Protein AF-A0A966XDP9-F1 (afdb_monomer)

Structure (mmCIF, N/CA/C/O backbone):
data_AF-A0A966XDP9-F1
#
_entry.id   AF-A0A966XDP9-F1
#
loop_
_atom_site.group_PDB
_atom_site.id
_atom_site.type_symbol
_atom_site.label_atom_id
_atom_site.label_alt_id
_atom_site.label_comp_id
_atom_site.label_asym_id
_atom_site.label_entity_id
_atom_site.label_seq_id
_atom_site.pdbx_PDB_ins_code
_atom_site.Cartn_x
_atom_site.Cartn_y
_atom_site.Cartn_z
_atom_site.occupancy
_atom_site.B_iso_or_equiv
_atom_site.auth_seq_id
_atom_site.auth_comp_id
_atom_site.auth_asym_id
_atom_site.auth_atom_id
_atom_site.pdbx_PDB_model_num
ATOM 1 N N . MET A 1 1 ? -2.562 -6.011 13.932 1.00 44.25 1 MET A N 1
ATOM 2 C CA . MET A 1 1 ? -1.245 -6.649 14.166 1.00 44.25 1 MET A CA 1
ATOM 3 C C . MET A 1 1 ? -0.609 -6.898 12.807 1.00 44.25 1 MET A C 1
ATOM 5 O O . MET A 1 1 ? -1.239 -7.531 11.969 1.00 44.25 1 MET A O 1
ATOM 9 N N . PHE A 1 2 ? 0.561 -6.321 12.550 1.00 50.69 2 PHE A N 1
ATOM 10 C CA . PHE A 1 2 ? 1.246 -6.410 11.261 1.00 50.69 2 PHE A CA 1
ATOM 11 C C . PHE A 1 2 ? 1.747 -7.845 11.036 1.00 50.69 2 PHE A C 1
ATOM 13 O O . PHE A 1 2 ? 2.442 -8.395 11.889 1.00 50.69 2 PHE A O 1
ATOM 20 N N . SER A 1 3 ? 1.317 -8.494 9.953 1.00 56.16 3 SER A N 1
ATOM 21 C CA . SER A 1 3 ? 1.529 -9.933 9.762 1.00 56.16 3 SER A CA 1
ATOM 22 C C . SER A 1 3 ? 2.879 -10.219 9.078 1.00 56.16 3 SER A C 1
ATOM 24 O O . SER A 1 3 ? 3.187 -9.599 8.057 1.00 56.16 3 SER A O 1
ATOM 26 N N . PRO A 1 4 ? 3.663 -11.211 9.547 1.00 57.94 4 PRO A N 1
ATOM 27 C CA . PRO A 1 4 ? 4.870 -11.681 8.854 1.00 57.94 4 PRO A CA 1
ATOM 28 C C . PRO A 1 4 ? 4.609 -12.089 7.394 1.00 57.94 4 PRO A C 1
ATOM 30 O O . PRO A 1 4 ? 5.473 -11.965 6.529 1.00 57.94 4 PRO A O 1
ATOM 33 N N . THR A 1 5 ? 3.386 -12.537 7.098 1.00 61.03 5 THR A N 1
ATOM 34 C CA . THR A 1 5 ? 2.947 -12.928 5.756 1.00 61.03 5 THR A CA 1
ATOM 35 C C . THR A 1 5 ? 2.820 -11.729 4.814 1.00 61.03 5 THR A C 1
ATOM 37 O O . THR A 1 5 ? 3.053 -11.872 3.616 1.00 61.03 5 THR A O 1
ATOM 40 N N . MET A 1 6 ? 2.465 -10.547 5.334 1.00 61.12 6 MET A N 1
ATOM 41 C CA . MET A 1 6 ? 2.469 -9.308 4.549 1.00 61.12 6 MET A CA 1
ATOM 42 C C . MET A 1 6 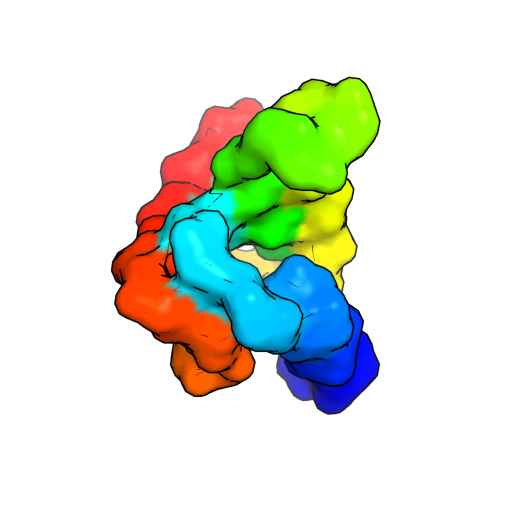? 3.893 -8.897 4.176 1.00 61.12 6 MET A C 1
ATOM 44 O O . MET A 1 6 ? 4.135 -8.611 3.007 1.00 61.12 6 MET A O 1
ATOM 48 N N . MET A 1 7 ? 4.840 -8.930 5.122 1.00 61.84 7 MET A N 1
ATOM 49 C CA . MET A 1 7 ? 6.239 -8.577 4.832 1.00 61.84 7 MET A CA 1
ATOM 50 C C . MET A 1 7 ? 6.871 -9.509 3.800 1.00 61.84 7 MET A C 1
ATOM 52 O O . MET A 1 7 ? 7.534 -9.042 2.882 1.00 61.84 7 MET A O 1
ATOM 56 N N . SER A 1 8 ? 6.614 -10.818 3.898 1.00 59.94 8 SER A N 1
ATOM 57 C CA . SER A 1 8 ? 7.112 -11.787 2.914 1.00 59.94 8 SER A CA 1
ATOM 58 C C . SER A 1 8 ? 6.610 -11.482 1.502 1.00 59.94 8 SER A C 1
ATOM 60 O O . SER A 1 8 ? 7.388 -11.541 0.557 1.00 59.94 8 SER A O 1
ATOM 62 N N . LYS A 1 9 ? 5.329 -11.117 1.353 1.00 64.75 9 LYS A N 1
ATOM 63 C CA . LYS A 1 9 ? 4.747 -10.768 0.049 1.00 64.75 9 LYS A CA 1
ATOM 64 C C . LYS A 1 9 ? 5.324 -9.475 -0.504 1.00 64.75 9 LYS A C 1
ATOM 66 O O . LYS A 1 9 ? 5.617 -9.410 -1.687 1.00 64.75 9 LYS A O 1
ATOM 71 N N . VAL A 1 10 ? 5.483 -8.455 0.337 1.00 63.81 10 VAL A N 1
ATOM 72 C CA . VAL A 1 10 ? 6.091 -7.189 -0.083 1.00 63.81 10 VAL A CA 1
ATOM 73 C C . VAL A 1 10 ? 7.522 -7.436 -0.556 1.00 63.81 10 VAL A C 1
ATOM 75 O O . VAL A 1 10 ? 7.847 -7.063 -1.677 1.00 63.81 10 VAL A O 1
ATOM 78 N N . ASN A 1 11 ? 8.316 -8.179 0.217 1.00 65.56 11 ASN A N 1
ATOM 79 C CA . ASN A 1 11 ? 9.671 -8.542 -0.180 1.00 65.56 11 ASN A CA 1
ATOM 80 C C . ASN A 1 11 ? 9.698 -9.350 -1.475 1.00 65.56 11 ASN A C 1
ATOM 82 O O . ASN A 1 11 ? 10.470 -9.017 -2.358 1.00 65.56 11 ASN A O 1
ATOM 86 N N . GLU A 1 12 ? 8.856 -10.366 -1.660 1.00 64.75 12 GLU A N 1
ATOM 87 C CA . GLU A 1 12 ? 8.796 -11.097 -2.939 1.00 64.75 12 GLU A CA 1
ATOM 88 C C . GLU A 1 12 ? 8.509 -10.186 -4.142 1.00 64.75 12 GLU A C 1
ATOM 90 O O . GLU A 1 12 ? 9.039 -10.419 -5.227 1.00 64.75 12 GLU A O 1
ATOM 95 N N . LEU A 1 13 ? 7.701 -9.143 -3.948 1.00 65.56 13 LEU A N 1
ATOM 96 C CA . LEU A 1 13 ? 7.294 -8.214 -5.000 1.00 65.56 13 LEU A CA 1
ATOM 97 C C . LEU A 1 13 ? 8.343 -7.129 -5.291 1.00 65.56 13 LEU A C 1
ATOM 99 O O . LEU A 1 13 ? 8.368 -6.605 -6.406 1.00 65.56 13 LEU A O 1
ATOM 103 N N . THR A 1 14 ? 9.200 -6.798 -4.322 1.00 62.91 14 THR A N 1
ATOM 104 C CA . THR A 1 14 ? 10.181 -5.703 -4.425 1.00 62.91 14 THR A CA 1
ATOM 105 C C . THR A 1 14 ? 11.639 -6.164 -4.418 1.00 62.91 14 THR A C 1
ATOM 107 O O . THR A 1 14 ? 12.529 -5.363 -4.703 1.00 62.91 14 THR A O 1
ATOM 110 N N . LYS A 1 15 ? 11.916 -7.444 -4.139 1.00 59.25 15 LYS A N 1
ATOM 111 C CA . LYS A 1 15 ? 13.275 -7.996 -4.053 1.00 59.25 15 LYS A CA 1
ATOM 112 C C . LYS A 1 15 ? 14.033 -7.781 -5.361 1.00 59.25 15 LYS A C 1
ATOM 114 O O . LYS A 1 15 ? 13.599 -8.223 -6.423 1.00 59.25 15 LYS A O 1
ATOM 119 N N . ASN A 1 16 ? 15.198 -7.140 -5.265 1.00 54.53 16 ASN A N 1
ATOM 120 C CA . ASN A 1 16 ? 16.067 -6.780 -6.395 1.00 54.53 16 ASN A CA 1
ATOM 121 C C . ASN A 1 16 ? 15.426 -5.820 -7.418 1.00 54.53 16 ASN A C 1
ATOM 123 O O . ASN A 1 16 ? 15.860 -5.758 -8.572 1.00 54.53 16 ASN A O 1
ATOM 127 N N . SER A 1 17 ? 14.394 -5.076 -7.017 1.00 55.41 17 SER A N 1
ATOM 128 C CA . SER A 1 17 ? 13.732 -4.095 -7.870 1.00 55.41 17 SER A CA 1
ATOM 129 C C . SER A 1 17 ? 14.345 -2.705 -7.668 1.00 55.41 17 SER A C 1
ATOM 131 O O . SER A 1 17 ? 14.253 -2.122 -6.592 1.00 55.41 17 SER A O 1
ATOM 133 N N . SER A 1 18 ? 14.963 -2.149 -8.714 1.00 61.94 18 SER A N 1
ATOM 134 C CA . SER A 1 18 ? 15.338 -0.723 -8.803 1.00 61.94 18 SER A CA 1
ATOM 135 C C . SER A 1 18 ? 14.157 0.119 -9.299 1.00 61.94 18 SER A C 1
ATOM 137 O O . SER A 1 18 ? 14.310 0.920 -10.211 1.00 61.94 18 SER A O 1
ATOM 139 N N . VAL A 1 19 ? 12.948 -0.174 -8.822 1.00 66.56 19 VAL A N 1
ATOM 140 C CA . VAL A 1 19 ? 11.728 0.488 -9.286 1.00 66.56 19 VAL A CA 1
ATOM 141 C C . VAL A 1 19 ? 11.091 1.183 -8.100 1.00 66.56 19 VAL A C 1
ATOM 143 O O . VAL A 1 19 ? 10.758 0.521 -7.115 1.00 66.56 19 VAL A O 1
ATOM 146 N N . ALA A 1 20 ? 10.895 2.494 -8.228 1.00 70.88 20 ALA A N 1
ATOM 147 C CA . ALA A 1 20 ? 10.131 3.295 -7.288 1.00 70.88 20 ALA A CA 1
ATOM 148 C C . ALA A 1 20 ? 8.801 2.620 -6.911 1.00 70.88 20 ALA A C 1
ATOM 150 O O . ALA A 1 20 ? 7.976 2.269 -7.762 1.00 70.88 20 ALA A O 1
ATOM 151 N N . ALA A 1 21 ? 8.606 2.451 -5.607 1.00 77.75 21 ALA A N 1
ATOM 152 C CA . ALA A 1 21 ? 7.385 1.927 -5.020 1.00 77.75 21 ALA A CA 1
ATOM 153 C C . ALA A 1 21 ? 6.675 3.040 -4.248 1.00 77.75 21 ALA A C 1
ATOM 155 O O . ALA A 1 21 ? 7.306 3.883 -3.608 1.00 77.75 21 ALA A O 1
ATOM 156 N N . SER A 1 22 ? 5.351 3.015 -4.258 1.00 83.56 22 SER A N 1
ATOM 157 C CA . SER A 1 22 ? 4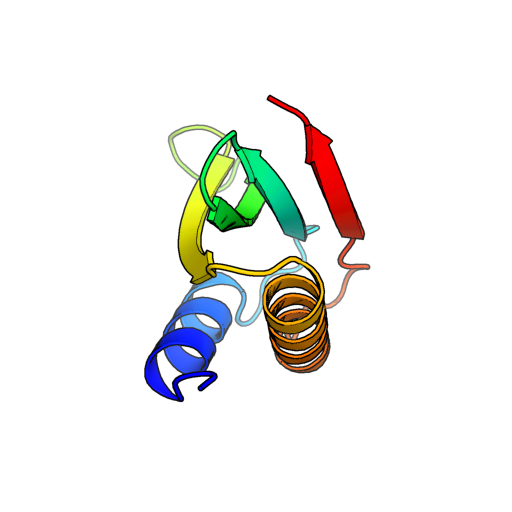.517 3.914 -3.472 1.00 83.56 22 SER A CA 1
ATOM 158 C C . SER A 1 22 ? 3.615 3.101 -2.559 1.00 83.56 22 SER A C 1
ATOM 160 O O . SER A 1 22 ? 2.974 2.139 -2.985 1.00 83.56 22 SER A O 1
ATOM 162 N N . LEU A 1 23 ? 3.543 3.507 -1.299 1.00 87.31 23 LEU A N 1
ATOM 163 C CA . LEU A 1 23 ? 2.528 3.044 -0.369 1.00 87.31 23 LEU A CA 1
ATOM 164 C C . LEU A 1 23 ? 1.415 4.076 -0.302 1.00 87.31 23 LEU A C 1
ATOM 166 O O . LEU A 1 23 ? 1.659 5.275 -0.198 1.00 87.31 23 LEU A O 1
ATOM 170 N N . LEU A 1 24 ? 0.187 3.591 -0.379 1.00 89.88 24 LEU A N 1
ATOM 171 C CA . LEU A 1 24 ? -1.017 4.400 -0.410 1.00 89.88 24 LEU A CA 1
ATOM 172 C C . LEU A 1 24 ? -1.862 4.064 0.811 1.00 89.88 24 LEU A C 1
ATOM 174 O O . LEU A 1 24 ? -2.240 2.906 0.998 1.00 89.88 24 LEU A O 1
ATOM 178 N N . ILE A 1 25 ? -2.184 5.081 1.603 1.00 91.44 25 ILE A N 1
ATOM 179 C CA . ILE A 1 25 ? -3.243 5.024 2.607 1.00 91.44 25 ILE A CA 1
ATOM 180 C C . ILE A 1 25 ? -4.492 5.627 1.967 1.00 91.44 25 ILE A C 1
ATOM 182 O O . ILE A 1 25 ? -4.549 6.830 1.722 1.00 91.44 25 ILE A O 1
ATOM 186 N N . ALA A 1 26 ? -5.473 4.784 1.664 1.00 91.12 26 ALA A N 1
ATOM 187 C CA . ALA A 1 26 ? -6.774 5.195 1.159 1.00 91.12 26 ALA A CA 1
ATOM 188 C C . ALA A 1 26 ? -7.735 5.393 2.338 1.00 91.12 26 ALA A C 1
ATOM 190 O O . ALA A 1 26 ? -8.078 4.427 3.022 1.00 91.12 26 ALA A O 1
ATOM 191 N N . GLU A 1 27 ? -8.159 6.629 2.579 1.00 91.19 27 GLU A N 1
ATOM 192 C CA . GLU A 1 27 ? -9.179 6.950 3.578 1.00 91.19 27 GLU A CA 1
ATOM 193 C C . GLU A 1 27 ? -10.566 6.709 2.967 1.00 91.19 27 GLU A C 1
ATOM 195 O O . GLU A 1 27 ? -10.893 7.282 1.928 1.00 91.19 27 GLU A O 1
ATOM 200 N N . GLN A 1 28 ? -11.361 5.833 3.586 1.00 88.31 28 GLN A N 1
ATOM 201 C CA . GLN A 1 28 ? -12.745 5.540 3.201 1.00 88.31 28 GLN A CA 1
ATOM 202 C C . GLN A 1 28 ? -13.678 5.763 4.397 1.00 88.31 28 GLN A C 1
ATOM 204 O O . GLN A 1 28 ? -13.221 5.778 5.538 1.00 88.31 28 GLN A O 1
ATOM 209 N N . GLU A 1 29 ? -14.990 5.879 4.158 1.00 84.69 29 GLU A N 1
ATOM 210 C CA . GLU A 1 29 ? -15.980 6.231 5.198 1.00 84.69 29 GLU A CA 1
ATOM 211 C C . GLU A 1 29 ? -15.886 5.395 6.484 1.00 84.69 29 GLU A C 1
ATOM 213 O O . GLU A 1 29 ? -16.134 5.916 7.567 1.00 84.69 29 GLU A O 1
ATOM 218 N N . ASN A 1 30 ? -15.533 4.110 6.378 1.00 88.44 30 ASN A N 1
ATOM 219 C CA . ASN A 1 30 ? -15.549 3.179 7.510 1.00 88.44 30 ASN A CA 1
ATOM 220 C C . ASN A 1 30 ? -14.197 2.512 7.801 1.00 88.44 30 ASN A C 1
ATOM 222 O O . ASN A 1 30 ? -14.117 1.722 8.738 1.00 88.44 30 ASN A O 1
ATOM 226 N N . TYR A 1 31 ? -13.163 2.749 6.988 1.00 92.12 31 TYR A N 1
ATOM 227 C CA . TYR A 1 31 ? -11.859 2.109 7.166 1.00 92.12 31 TYR A CA 1
ATOM 228 C C . TYR A 1 31 ? -10.744 2.826 6.396 1.00 92.12 31 TYR A C 1
ATOM 230 O O . TYR A 1 31 ? -10.983 3.590 5.463 1.00 92.12 31 TYR A O 1
ATOM 238 N N . PHE A 1 32 ? -9.504 2.498 6.746 1.00 92.44 32 PHE A N 1
ATOM 239 C CA . PHE A 1 32 ? -8.285 2.922 6.069 1.00 92.44 32 PHE A CA 1
ATOM 240 C C . PHE A 1 32 ? -7.663 1.728 5.343 1.00 92.44 32 PHE A C 1
ATOM 242 O O . PHE A 1 32 ? -7.322 0.717 5.962 1.00 92.44 32 PHE A O 1
ATOM 249 N N . GLY A 1 33 ? -7.545 1.814 4.021 1.00 92.06 33 GLY A N 1
ATOM 250 C CA . GLY A 1 33 ? -6.896 0.799 3.194 1.00 92.06 33 GLY A CA 1
ATOM 251 C C . GLY A 1 33 ? -5.409 1.091 3.030 1.00 92.06 33 GLY A C 1
ATOM 252 O O . GLY A 1 33 ? -5.040 2.216 2.713 1.00 92.06 33 GLY A O 1
ATOM 253 N N . LEU A 1 34 ? -4.552 0.090 3.217 1.00 91.31 34 LEU A N 1
ATOM 254 C CA . LEU A 1 34 ? -3.127 0.178 2.903 1.00 91.31 34 LEU A CA 1
ATOM 255 C C . LEU A 1 34 ? -2.851 -0.577 1.608 1.00 91.31 34 LEU A C 1
ATOM 257 O O . LEU A 1 34 ? -3.142 -1.771 1.508 1.00 91.31 34 LEU A O 1
ATOM 261 N N . HIS A 1 35 ? -2.248 0.096 0.636 1.00 89.44 35 HIS A N 1
ATOM 262 C CA . HIS A 1 35 ? -1.996 -0.458 -0.688 1.00 89.44 35 HIS A CA 1
ATOM 263 C C . HIS A 1 35 ? -0.554 -0.213 -1.130 1.00 89.44 35 HIS A C 1
ATOM 265 O O . HIS A 1 35 ? 0.033 0.815 -0.815 1.00 89.44 35 HIS A O 1
ATOM 271 N N . LEU A 1 36 ? -0.001 -1.156 -1.887 1.00 86.81 36 LEU A N 1
ATOM 272 C CA . LEU A 1 36 ? 1.273 -1.033 -2.586 1.00 86.81 36 LEU A CA 1
ATOM 273 C C . LEU A 1 36 ? 1.001 -0.767 -4.065 1.00 86.81 36 LEU A C 1
ATOM 275 O O . LEU A 1 36 ? 0.247 -1.510 -4.698 1.00 86.81 36 LEU A O 1
ATOM 279 N N . LEU A 1 37 ? 1.636 0.264 -4.606 1.00 85.75 37 LEU A N 1
ATOM 280 C CA . LEU A 1 37 ? 1.628 0.613 -6.018 1.00 85.75 37 LEU A CA 1
ATOM 281 C C . LEU A 1 37 ? 3.064 0.655 -6.532 1.00 85.75 37 LEU A C 1
ATOM 283 O O . LEU A 1 37 ? 3.927 1.294 -5.940 1.00 85.75 37 LEU A O 1
ATOM 287 N N . ILE A 1 38 ? 3.314 0.002 -7.659 1.00 82.19 38 ILE A N 1
ATOM 288 C CA . ILE A 1 38 ? 4.589 0.068 -8.370 1.00 82.19 38 ILE A CA 1
ATOM 289 C C . ILE A 1 38 ? 4.270 0.325 -9.835 1.00 82.19 38 ILE A C 1
ATOM 291 O O . ILE A 1 38 ? 3.567 -0.468 -10.457 1.00 82.19 38 ILE A O 1
ATOM 295 N N . ILE A 1 39 ? 4.774 1.418 -10.400 1.00 79.75 39 ILE A N 1
ATOM 296 C CA . ILE A 1 39 ? 4.590 1.740 -11.820 1.00 79.75 39 ILE A CA 1
ATOM 297 C C . ILE A 1 39 ? 5.859 1.315 -12.555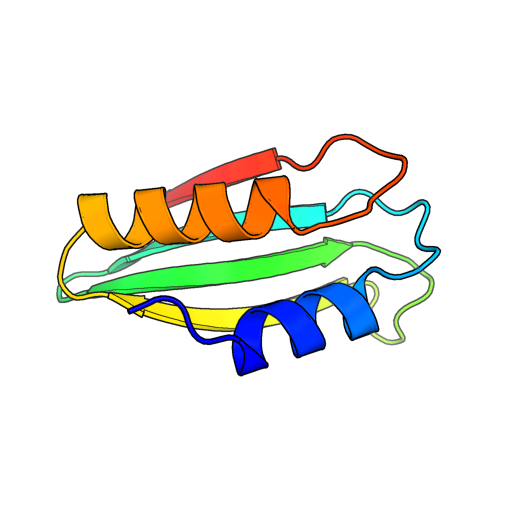 1.00 79.75 39 ILE A C 1
ATOM 299 O O . ILE A 1 39 ? 6.945 1.817 -12.277 1.00 79.75 39 ILE A O 1
ATOM 303 N N . SER A 1 40 ? 5.744 0.357 -13.475 1.00 74.75 40 SER A N 1
ATOM 304 C CA . SER A 1 40 ? 6.894 -0.154 -14.220 1.00 74.75 40 SER A CA 1
ATOM 305 C C . SER A 1 40 ? 6.481 -0.769 -15.551 1.00 74.75 40 SER A C 1
ATOM 307 O O . SER A 1 40 ? 5.570 -1.599 -15.567 1.00 74.75 40 SER A O 1
ATOM 309 N N . PRO A 1 41 ? 7.225 -0.512 -16.642 1.00 74.44 41 PRO A N 1
ATOM 310 C CA . PRO A 1 41 ? 7.028 -1.215 -17.910 1.00 74.44 41 PRO A CA 1
ATOM 311 C C . PRO A 1 41 ? 7.362 -2.714 -17.827 1.00 74.44 41 PRO A C 1
ATOM 313 O O . PRO A 1 41 ? 7.123 -3.445 -18.780 1.00 74.44 41 PRO A O 1
ATOM 316 N N . ARG A 1 42 ? 7.935 -3.183 -16.708 1.00 74.25 42 ARG A N 1
ATOM 317 C CA . ARG A 1 42 ? 8.222 -4.604 -16.460 1.00 74.25 42 ARG A CA 1
ATOM 318 C C . ARG A 1 42 ? 6.979 -5.423 -16.108 1.00 74.25 42 ARG A C 1
ATOM 320 O O . ARG A 1 42 ? 7.040 -6.645 -16.185 1.00 74.25 42 ARG A O 1
ATOM 327 N N . TYR A 1 43 ? 5.894 -4.776 -15.686 1.00 71.69 43 TYR A N 1
ATOM 328 C CA . TYR A 1 43 ? 4.617 -5.442 -15.445 1.00 71.69 43 TYR A CA 1
ATOM 329 C C . TYR A 1 43 ? 3.759 -5.353 -16.706 1.00 71.69 43 TYR A C 1
ATOM 331 O O . TYR A 1 43 ? 3.696 -4.288 -17.316 1.00 71.69 43 TYR A O 1
ATOM 339 N N . ASP A 1 44 ? 3.053 -6.429 -17.063 1.00 71.00 44 ASP A N 1
ATOM 340 C CA . ASP A 1 44 ? 2.243 -6.498 -18.295 1.00 71.00 44 ASP A CA 1
ATOM 341 C C . ASP A 1 44 ? 1.196 -5.373 -18.398 1.00 71.00 44 ASP A C 1
ATOM 343 O O . ASP A 1 44 ? 0.886 -4.894 -19.485 1.00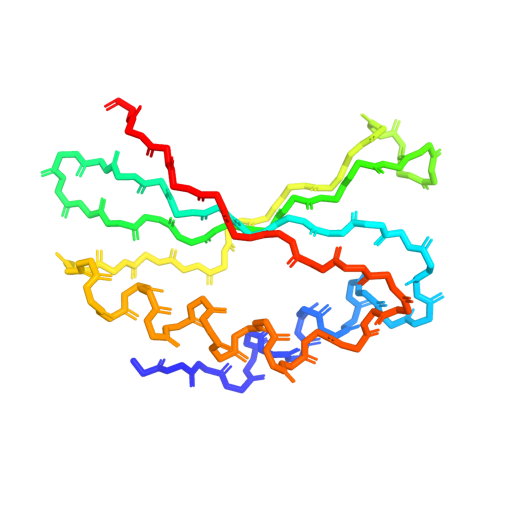 71.00 44 ASP A O 1
ATOM 347 N N . ALA A 1 45 ? 0.672 -4.914 -17.258 1.00 76.31 45 ALA A N 1
ATOM 348 C 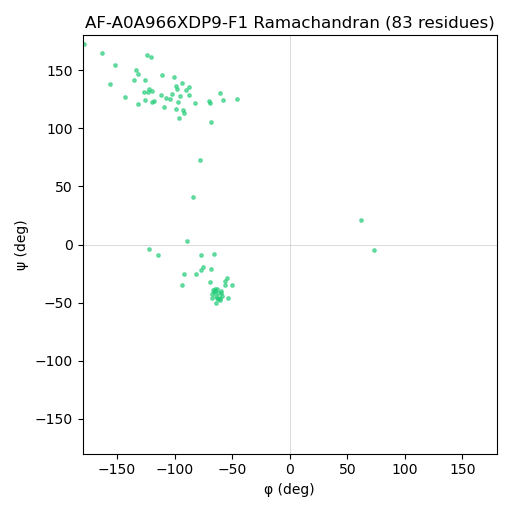CA . ALA A 1 45 ? -0.285 -3.810 -17.174 1.00 76.31 45 ALA A CA 1
ATOM 349 C C . ALA A 1 45 ? 0.373 -2.420 -17.028 1.00 76.31 45 ALA A C 1
ATOM 351 O O . ALA A 1 45 ? -0.323 -1.430 -16.817 1.00 76.31 45 ALA A O 1
ATOM 352 N N . GLY A 1 46 ? 1.705 -2.334 -17.049 1.00 78.94 46 GLY A N 1
ATOM 353 C CA . GLY A 1 46 ? 2.469 -1.118 -16.745 1.00 78.94 46 GLY A CA 1
ATOM 354 C C . GLY A 1 46 ? 2.490 -0.734 -15.258 1.00 78.94 46 GLY A C 1
ATOM 355 O O . GLY A 1 46 ? 3.186 0.205 -14.870 1.00 78.94 46 GLY A O 1
ATOM 356 N N . MET A 1 47 ? 1.751 -1.454 -14.410 1.00 83.38 47 MET A N 1
ATOM 357 C CA . MET A 1 47 ? 1.719 -1.251 -12.965 1.00 83.38 47 MET A CA 1
ATOM 358 C C . MET A 1 47 ? 1.401 -2.540 -12.203 1.00 83.38 47 MET A C 1
ATOM 360 O O . MET A 1 47 ? 0.711 -3.429 -12.704 1.00 83.38 47 MET A O 1
ATOM 364 N N . MET A 1 48 ? 1.852 -2.597 -10.955 1.00 82.81 48 MET A N 1
ATOM 365 C CA . MET A 1 48 ? 1.400 -3.528 -9.931 1.00 82.81 48 MET A CA 1
ATOM 366 C C . MET A 1 48 ? 0.644 -2.741 -8.865 1.00 82.81 48 MET A C 1
ATOM 368 O O . MET A 1 48 ? 1.173 -1.782 -8.314 1.00 82.81 48 MET A O 1
ATOM 372 N N . TYR A 1 49 ? -0.566 -3.184 -8.542 1.00 85.25 49 TYR A N 1
ATOM 373 C CA . TYR A 1 49 ? -1.354 -2.653 -7.438 1.00 85.25 49 TYR A CA 1
ATOM 374 C C . TYR A 1 49 ? -1.796 -3.794 -6.523 1.00 85.25 49 TYR A C 1
ATOM 376 O O . TYR A 1 49 ? -2.318 -4.811 -6.993 1.00 85.25 49 TYR A O 1
ATOM 384 N N . LYS A 1 50 ? -1.596 -3.639 -5.212 1.00 85.69 50 LYS A N 1
ATOM 385 C CA . LYS A 1 50 ? -1.966 -4.658 -4.229 1.00 85.69 50 LYS A CA 1
ATOM 386 C C . LYS A 1 50 ? -2.489 -4.049 -2.935 1.00 85.69 50 LYS A C 1
ATOM 388 O O . LYS A 1 50 ? -1.795 -3.272 -2.296 1.00 85.69 50 LYS A O 1
ATOM 393 N N . GLU A 1 51 ? -3.677 -4.468 -2.500 1.00 88.62 51 GLU A N 1
ATOM 394 C CA . GLU A 1 51 ? -4.137 -4.228 -1.127 1.00 88.62 51 GLU A CA 1
ATOM 395 C C . GLU A 1 51 ? -3.320 -5.088 -0.154 1.00 88.62 51 GLU A C 1
ATOM 397 O O . GLU A 1 51 ? -3.238 -6.313 -0.296 1.00 88.62 51 GLU A O 1
ATOM 402 N N . LEU A 1 52 ? -2.691 -4.420 0.808 1.00 86.62 52 LEU A N 1
ATOM 403 C CA . LEU A 1 52 ? -1.886 -5.022 1.861 1.00 86.62 52 LEU A CA 1
ATOM 404 C C . LEU A 1 52 ? -2.719 -5.281 3.119 1.00 86.62 52 LEU A C 1
ATOM 406 O O . LEU A 1 52 ? -2.505 -6.294 3.781 1.00 86.62 52 LEU A O 1
ATOM 410 N N . GLY A 1 53 ? -3.679 -4.406 3.430 1.00 88.81 53 GLY A N 1
ATOM 411 C CA . GLY A 1 53 ? -4.573 -4.581 4.570 1.00 88.81 53 GLY A CA 1
ATOM 412 C C . GLY A 1 53 ? -5.615 -3.475 4.711 1.00 88.81 53 GLY A C 1
ATOM 413 O O . GLY A 1 53 ? -5.561 -2.464 4.013 1.00 88.81 53 GLY A O 1
ATOM 414 N N . LYS A 1 54 ? -6.550 -3.685 5.641 1.00 92.62 54 LYS A N 1
ATOM 415 C CA . LYS A 1 54 ? -7.589 -2.728 6.039 1.00 92.62 54 LYS A CA 1
ATOM 416 C C . LYS A 1 54 ? -7.530 -2.518 7.546 1.00 92.62 54 LYS A C 1
ATOM 418 O O . LYS A 1 54 ? -7.291 -3.475 8.284 1.00 92.62 54 LYS A O 1
ATOM 423 N N . PHE A 1 55 ? -7.740 -1.283 7.977 1.00 92.19 55 PHE A N 1
ATOM 424 C CA . PHE A 1 55 ? -7.607 -0.861 9.366 1.00 92.19 55 PHE A CA 1
ATOM 425 C C . PHE A 1 55 ? -8.791 0.018 9.762 1.00 92.19 55 PHE A C 1
ATOM 427 O O . PHE A 1 55 ? -9.234 0.843 8.967 1.00 92.19 55 PHE A O 1
ATOM 434 N N . ASP A 1 56 ? -9.275 -0.139 10.990 1.00 91.50 56 ASP A N 1
ATOM 435 C CA . ASP A 1 56 ? -10.427 0.621 11.495 1.00 91.50 56 ASP A CA 1
ATOM 436 C C . ASP A 1 56 ? -10.048 2.063 11.871 1.00 91.50 56 ASP A C 1
ATOM 438 O O . ASP A 1 56 ? -10.896 2.951 11.906 1.00 91.50 56 ASP A O 1
ATOM 442 N N . ASP A 1 57 ? -8.760 2.315 12.127 1.00 91.88 57 ASP A N 1
ATOM 443 C CA . ASP A 1 57 ? -8.238 3.625 12.495 1.00 91.88 57 ASP A CA 1
ATOM 444 C C . ASP A 1 57 ? -6.976 4.005 11.703 1.00 91.88 57 ASP A C 1
ATOM 446 O O . ASP A 1 57 ? -6.167 3.163 11.289 1.00 91.88 57 ASP A O 1
ATOM 450 N N . LYS A 1 58 ? -6.810 5.317 11.506 1.00 89.31 58 LYS A N 1
ATOM 451 C CA . LYS A 1 58 ? -5.722 5.895 10.713 1.00 89.31 58 LYS A CA 1
ATOM 452 C C . LYS A 1 58 ? -4.353 5.652 11.338 1.00 89.31 58 LYS A C 1
ATOM 454 O O . LYS A 1 58 ? -3.418 5.330 10.616 1.00 89.31 58 LYS A O 1
ATOM 459 N N . ALA A 1 59 ? -4.236 5.770 12.660 1.00 90.88 59 ALA A N 1
ATOM 460 C CA . ALA A 1 59 ? -2.955 5.653 13.352 1.00 90.88 59 ALA A CA 1
ATOM 461 C C . ALA A 1 59 ? -2.367 4.239 13.214 1.00 90.88 59 ALA A C 1
ATOM 463 O O . ALA A 1 59 ? -1.172 4.078 12.959 1.00 90.88 59 ALA A O 1
ATOM 464 N N . THR A 1 60 ? -3.206 3.206 13.307 1.00 89.94 60 THR A N 1
ATOM 465 C CA . THR A 1 60 ? -2.798 1.818 13.070 1.00 89.94 60 THR A CA 1
ATOM 466 C C . THR A 1 60 ? -2.409 1.598 11.609 1.00 89.94 60 THR A C 1
ATOM 468 O O . THR A 1 60 ? -1.428 0.899 11.341 1.00 89.94 60 THR A O 1
ATOM 471 N N . CYS A 1 61 ? -3.131 2.208 10.663 1.00 90.69 61 CYS A N 1
ATOM 472 C CA . CYS A 1 61 ? -2.798 2.142 9.240 1.00 90.69 61 CYS A CA 1
ATOM 473 C C . CYS A 1 61 ? -1.448 2.811 8.930 1.00 90.69 61 CYS A C 1
ATOM 475 O O . CYS A 1 61 ? -0.612 2.229 8.242 1.00 90.69 61 CYS A O 1
ATOM 477 N N . G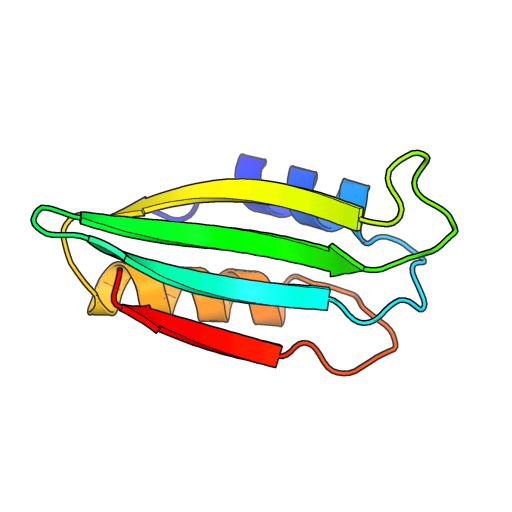LU A 1 62 ? -1.192 3.992 9.494 1.00 89.56 62 GLU A N 1
ATOM 478 C CA . GLU A 1 62 ? 0.081 4.705 9.366 1.00 89.56 62 GLU A CA 1
ATOM 479 C C . GLU A 1 62 ? 1.232 3.904 9.981 1.00 89.56 62 GLU A C 1
ATOM 481 O O . GLU A 1 62 ? 2.256 3.702 9.331 1.00 89.56 62 GLU A O 1
ATOM 486 N N . ALA A 1 63 ? 1.059 3.362 11.191 1.00 88.19 63 ALA A N 1
ATOM 487 C CA . ALA A 1 63 ? 2.066 2.514 11.828 1.00 88.19 63 ALA A CA 1
ATOM 488 C C . ALA A 1 63 ? 2.388 1.270 10.983 1.00 88.19 63 ALA A C 1
ATOM 490 O O . ALA A 1 63 ? 3.553 0.886 10.848 1.00 88.19 63 ALA A O 1
ATOM 491 N N . ALA A 1 64 ? 1.367 0.662 10.373 1.00 86.94 64 ALA A N 1
ATOM 492 C CA . ALA A 1 64 ? 1.548 -0.422 9.420 1.00 86.94 64 ALA A CA 1
ATOM 493 C C . ALA A 1 64 ? 2.312 0.051 8.174 1.00 86.94 64 ALA A C 1
ATOM 495 O O . ALA A 1 64 ? 3.265 -0.608 7.771 1.00 86.94 64 ALA A O 1
ATOM 496 N N . ALA A 1 65 ? 1.962 1.200 7.597 1.00 86.81 65 ALA A N 1
ATOM 497 C CA . ALA A 1 65 ? 2.659 1.759 6.443 1.00 86.81 65 ALA A CA 1
ATOM 498 C C . ALA A 1 65 ? 4.148 2.006 6.731 1.00 86.81 65 ALA A C 1
ATOM 500 O O . ALA A 1 65 ? 4.991 1.601 5.934 1.00 86.81 65 ALA A O 1
ATOM 501 N N . PHE A 1 66 ? 4.492 2.569 7.893 1.00 84.56 66 PHE A N 1
ATOM 502 C CA . PHE A 1 66 ? 5.885 2.744 8.321 1.00 84.56 66 PHE A CA 1
ATOM 503 C C . PHE A 1 66 ? 6.621 1.416 8.511 1.00 84.56 66 PHE A C 1
ATOM 505 O O . PHE A 1 66 ? 7.792 1.300 8.149 1.00 84.56 66 PHE A O 1
ATOM 512 N N . ALA A 1 67 ? 5.948 0.397 9.046 1.00 83.31 67 ALA A N 1
ATOM 513 C CA . ALA A 1 67 ? 6.523 -0.940 9.139 1.00 83.31 67 ALA A CA 1
ATOM 514 C C . ALA A 1 67 ? 6.769 -1.551 7.750 1.00 83.31 67 ALA A C 1
ATOM 516 O O . ALA A 1 67 ? 7.806 -2.181 7.556 1.00 83.31 67 ALA A O 1
ATOM 517 N N . VAL A 1 68 ? 5.872 -1.328 6.775 1.00 80.31 68 VAL A N 1
ATOM 518 C CA . VAL A 1 68 ? 6.113 -1.738 5.381 1.00 80.31 68 VAL A CA 1
ATOM 519 C C . VAL A 1 68 ? 7.304 -0.9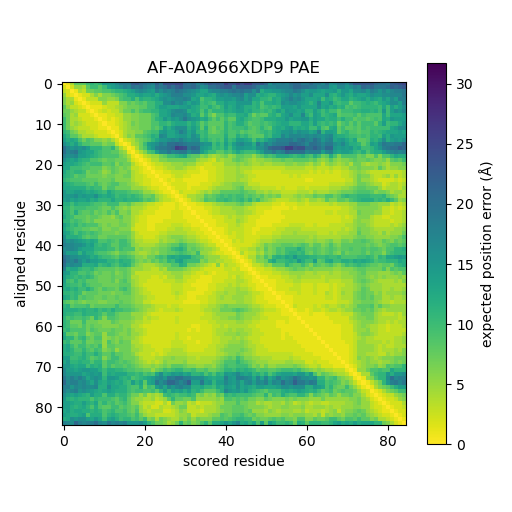68 4.811 1.00 80.31 68 VAL A C 1
ATOM 521 O O . VAL A 1 68 ? 8.211 -1.599 4.289 1.00 80.31 68 VAL A O 1
ATOM 524 N N . LEU A 1 69 ? 7.340 0.363 4.937 1.00 78.00 69 LEU A N 1
ATOM 525 C CA . LEU A 1 69 ? 8.423 1.208 4.412 1.00 78.00 69 LEU A CA 1
ATOM 526 C C . LEU A 1 69 ? 9.800 0.744 4.888 1.00 78.00 69 LEU A C 1
ATOM 528 O O . LEU A 1 69 ? 10.710 0.608 4.080 1.00 78.00 69 LEU A O 1
ATOM 532 N N . ASN A 1 70 ? 9.934 0.456 6.183 1.00 72.69 70 ASN A N 1
ATOM 533 C CA . ASN A 1 70 ? 11.186 -0.037 6.761 1.00 72.69 70 ASN A CA 1
ATOM 534 C C . ASN A 1 70 ? 11.554 -1.456 6.300 1.00 72.69 70 ASN A C 1
ATOM 536 O O . ASN A 1 70 ? 12.711 -1.850 6.419 1.00 72.69 70 ASN A O 1
ATOM 540 N N . ALA A 1 71 ? 10.579 -2.235 5.830 1.00 71.88 71 ALA A N 1
ATOM 541 C CA . ALA A 1 71 ? 10.783 -3.595 5.349 1.00 71.88 71 ALA A CA 1
ATOM 542 C C . ALA A 1 71 ? 11.047 -3.669 3.840 1.00 71.88 71 ALA A C 1
ATOM 544 O O . ALA A 1 71 ? 11.666 -4.634 3.397 1.00 71.88 71 ALA A O 1
ATOM 545 N N . ILE A 1 72 ? 10.587 -2.689 3.049 1.00 69.56 72 ILE A N 1
ATOM 546 C CA . ILE A 1 72 ? 10.842 -2.664 1.609 1.00 69.56 72 ILE A CA 1
ATOM 547 C C . ILE A 1 72 ? 12.337 -2.409 1.381 1.00 69.56 72 ILE A C 1
ATOM 549 O O . ILE A 1 72 ? 12.825 -1.286 1.473 1.00 69.56 72 ILE A O 1
ATOM 553 N N . GLU A 1 73 ? 13.053 -3.458 0.987 1.00 59.47 73 GLU A N 1
ATOM 554 C CA . GLU A 1 73 ? 14.413 -3.361 0.454 1.00 59.47 73 GLU A CA 1
ATOM 555 C C . GLU A 1 73 ? 14.378 -2.898 -1.015 1.00 59.47 73 GLU A C 1
ATOM 557 O O . GLU A 1 73 ? 14.583 -3.685 -1.941 1.00 59.47 73 GLU A O 1
ATOM 562 N N . VAL A 1 74 ? 14.069 -1.619 -1.247 1.00 58.91 74 VAL A N 1
ATOM 563 C CA . VAL A 1 74 ? 14.222 -0.966 -2.559 1.00 58.91 74 VAL A CA 1
ATOM 564 C C . VAL A 1 74 ? 15.499 -0.134 -2.598 1.00 58.91 74 VAL A C 1
ATOM 566 O O . VAL A 1 74 ? 15.890 0.488 -1.615 1.00 58.91 74 VAL A O 1
ATOM 569 N N . TYR A 1 75 ? 16.144 -0.104 -3.765 1.00 51.31 75 TYR A N 1
ATOM 570 C CA . TYR A 1 75 ? 17.302 0.761 -4.025 1.00 51.31 75 TYR A CA 1
ATOM 571 C C . TYR A 1 75 ? 16.915 2.232 -4.269 1.00 51.31 75 TYR A C 1
ATOM 573 O O . TYR A 1 75 ? 17.797 3.082 -4.363 1.00 51.31 75 TYR A O 1
ATOM 581 N N . GLU A 1 76 ? 15.618 2.523 -4.395 1.00 56.91 76 GLU A N 1
ATOM 582 C CA . GLU A 1 76 ? 15.061 3.850 -4.674 1.00 56.91 76 GLU A CA 1
ATOM 583 C C . GLU A 1 76 ? 14.108 4.300 -3.557 1.00 56.91 76 GLU A C 1
ATOM 585 O O . GLU A 1 76 ? 13.619 3.482 -2.782 1.00 56.91 76 GLU A O 1
ATOM 590 N N . GLU A 1 77 ? 13.832 5.603 -3.471 1.00 61.09 77 GLU A N 1
ATOM 591 C CA . GLU A 1 77 ? 12.939 6.165 -2.453 1.00 61.09 77 GLU A CA 1
ATOM 592 C C . GLU A 1 77 ? 11.519 5.583 -2.557 1.00 61.09 77 GLU A C 1
ATOM 594 O O . GLU A 1 77 ? 10.902 5.581 -3.624 1.00 61.09 77 GLU A O 1
ATOM 599 N N . CYS A 1 78 ? 10.976 5.117 -1.427 1.00 68.19 78 CYS A N 1
ATOM 600 C CA . CYS A 1 78 ? 9.574 4.727 -1.324 1.00 68.19 78 CYS A CA 1
ATOM 601 C C . CYS A 1 78 ? 8.746 5.892 -0.773 1.00 68.19 78 CYS A C 1
ATOM 603 O O . CYS A 1 78 ? 9.072 6.460 0.270 1.00 68.19 78 CYS A O 1
ATOM 605 N N . GLN A 1 79 ? 7.669 6.250 -1.473 1.00 77.00 79 GLN A N 1
ATOM 606 C CA . GLN A 1 79 ? 6.805 7.368 -1.091 1.00 77.00 79 GLN A CA 1
ATOM 607 C C . GLN A 1 79 ? 5.562 6.875 -0.353 1.00 77.00 79 GLN A C 1
ATOM 609 O O . GLN A 1 79 ? 4.915 5.926 -0.795 1.00 77.00 79 GLN A O 1
ATOM 614 N N . LEU A 1 80 ? 5.196 7.555 0.736 1.00 80.69 80 LEU A N 1
ATOM 615 C CA . LEU A 1 80 ? 3.904 7.385 1.395 1.00 80.69 80 LEU A CA 1
ATOM 616 C C . LEU A 1 80 ? 2.942 8.470 0.914 1.00 80.69 80 LEU A C 1
ATOM 618 O O . LEU A 1 80 ? 3.221 9.659 1.053 1.00 80.69 80 LEU A O 1
ATOM 622 N N . LEU A 1 81 ? 1.808 8.053 0.366 1.00 84.25 81 LEU A N 1
ATOM 623 C CA . LEU A 1 81 ? 0.758 8.928 -0.135 1.00 84.25 81 LEU A CA 1
ATOM 624 C C . LEU A 1 81 ? -0.535 8.646 0.628 1.00 84.25 81 LEU A C 1
ATOM 626 O O . LEU A 1 81 ? -0.948 7.494 0.746 1.00 84.25 81 LEU A O 1
ATOM 630 N N . THR A 1 82 ? -1.199 9.694 1.102 1.00 83.06 82 THR A N 1
ATOM 631 C CA . THR A 1 82 ? -2.532 9.588 1.708 1.00 83.06 82 THR A CA 1
ATOM 632 C C . THR A 1 82 ? -3.553 10.169 0.745 1.00 83.06 82 THR A C 1
ATOM 634 O O . THR A 1 82 ? -3.396 11.298 0.281 1.00 83.06 82 THR A O 1
ATOM 637 N N . VAL A 1 83 ? -4.585 9.393 0.426 1.00 84.56 83 VAL A N 1
ATOM 638 C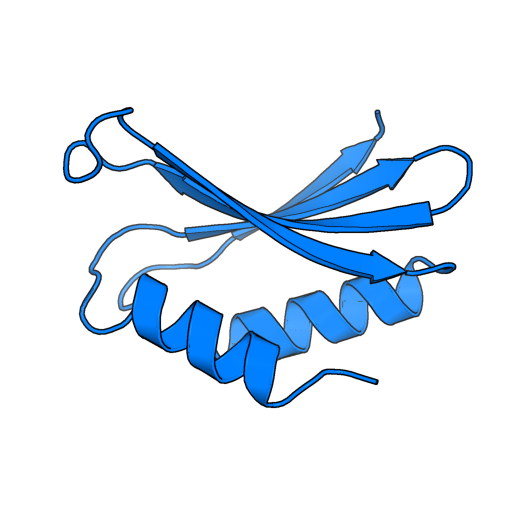 CA . VAL A 1 83 ? -5.632 9.766 -0.527 1.00 84.56 83 VAL A CA 1
ATOM 639 C C . VAL A 1 83 ? -6.983 9.622 0.160 1.00 84.56 83 VAL A C 1
ATOM 641 O O . VAL A 1 83 ? -7.304 8.545 0.655 1.00 84.56 83 VAL A O 1
ATOM 644 N N . ALA A 1 84 ? -7.768 10.697 0.175 1.00 81.75 84 ALA A N 1
ATOM 645 C CA . ALA A 1 84 ? -9.175 10.645 0.561 1.00 81.75 84 ALA A CA 1
ATOM 646 C C . ALA A 1 84 ? -10.021 10.313 -0.675 1.00 81.75 84 ALA A C 1
ATOM 648 O O . ALA A 1 84 ? -9.840 10.950 -1.718 1.00 81.75 84 ALA A O 1
ATOM 649 N N . LEU A 1 85 ? -10.886 9.301 -0.562 1.00 69.81 85 LEU A N 1
ATOM 650 C CA . LEU A 1 85 ? -11.799 8.856 -1.620 1.00 69.81 85 LEU A CA 1
ATOM 651 C C . LEU A 1 85 ? -13.232 9.328 -1.367 1.00 69.81 85 LEU A C 1
ATOM 653 O O . LEU A 1 85 ? -13.656 9.315 -0.191 1.00 69.81 85 LEU A O 1
#

Solvent-accessible surface area (backbone atoms only — not comparable to full-atom values): 4929 Å² total; per-residue (Å²): 133,89,52,73,70,54,54,54,51,50,36,71,74,34,62,90,33,84,53,53,38,35,39,36,40,39,42,46,101,78,35,26,36,37,30,43,39,33,69,35,85,86,34,98,80,40,44,50,77,42,82,72,50,76,27,81,44,64,68,64,39,49,55,45,50,53,56,48,59,77,59,54,66,46,85,44,75,70,46,81,44,80,43,83,111

Foldseek 3Di:
DQDPVLLVVLCVVQPPDLFEKEWEFEDDPQWTWTKIKTQDPVDPVSIDIDTSDIGRDDVVNVVNVVVNLVSRPHPDDYYYYYDYD

Secondary structure (DSSP, 8-state):
---HHHHHHHHHHHTT--S-EEEEEEEETTEEEEEEEEE-TTSTTSEEEEEEEEESSHHHHHHHHHHHHHH---SSPPEEEEEE-

Sequence (85 aa):
MFSPTMMSKVNELTKNSSVAASLLIAEQENYFGLHLLIISPRYDAGMMYKELGKFDDKATCEAAAFAVLNAIEVYEECQLLTVAL

pLDDT: mean 76.88, std 12.79, range [44.25, 92.62]

Mean predicted aligned error: 7.36 Å

Nearest PDB structures (foldseek):
  7ooe-assembly2_B  TM=4.329E-01  e=5.180E-02  Plasmodium falciparum 3D7
  3qml-assembly1_A  TM=4.595E-01  e=1.234E-01  Saccharomyces cerevisiae
  2kho-assembly1_A  TM=3.700E-01  e=6.766E-02  Escherichia coli K-12
  6w6e-assembly1_I  TM=4.470E-01  e=1.508E-01  Mycobacterium tuberculosis
  7a4u-assembly1_A  TM=4.542E-01  e=2.251E-01  Cricetulus griseus

Radius of gyration: 12.45 Å; Cα contacts (8 Å, |Δi|>4): 153; chains: 1; 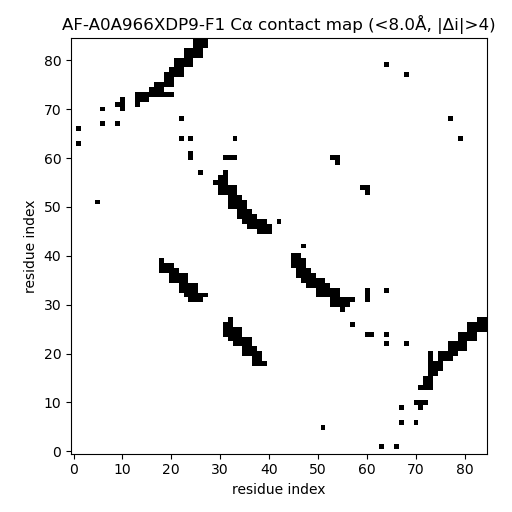bounding box: 33×24×32 Å